Protein AF-A0A7C6P8S1-F1 (afdb_monomer)

Sequence (94 aa):
MEDLPAKLVADHVLSARNLPEAEQTGKLNYLLERFEKDILLSALKIHPSIRKAASALGINPSTLSRKLKKYGIDQQGKSLTIGGSVGKNKLQIT

Secondary structure (DSSP, 8-state):
--PPPHHHHHHHHHS-SSS-GGGGGGHHHHHHHHHHHHHHHHHHHHSSSHHHHHHHTTS-HHHHHHHHHHHTB-TTS-B---------------

Structure (mmCIF, N/CA/C/O backbone):
data_AF-A0A7C6P8S1-F1
#
_entry.id   AF-A0A7C6P8S1-F1
#
loop_
_atom_site.group_PDB
_atom_site.id
_atom_site.type_symbol
_atom_site.label_atom_id
_atom_site.label_alt_id
_atom_site.label_comp_id
_atom_site.label_asym_id
_atom_site.label_entity_id
_atom_site.label_seq_id
_atom_site.pdbx_PDB_ins_code
_atom_site.Cartn_x
_atom_site.Cartn_y
_atom_site.Cartn_z
_atom_site.occupancy
_atom_site.B_iso_or_equiv
_atom_site.auth_seq_id
_atom_site.auth_comp_id
_atom_site.auth_asym_id
_atom_site.auth_atom_id
_atom_site.pdbx_PDB_model_num
ATOM 1 N N . MET A 1 1 ? -29.550 -33.576 -10.797 1.00 49.56 1 MET A N 1
ATOM 2 C CA . MET A 1 1 ? -28.634 -32.711 -10.030 1.00 49.56 1 MET A CA 1
ATOM 3 C C . MET A 1 1 ? -28.938 -31.304 -10.476 1.00 49.56 1 MET A C 1
ATOM 5 O O . MET A 1 1 ? -28.684 -30.982 -11.624 1.00 49.56 1 MET A O 1
ATOM 9 N N . GLU A 1 2 ? -29.651 -30.556 -9.644 1.00 63.00 2 GLU A N 1
ATOM 10 C CA . GLU A 1 2 ? -29.981 -29.161 -9.920 1.00 63.00 2 GLU A CA 1
ATOM 11 C C . GLU A 1 2 ? -28.769 -28.349 -9.467 1.00 63.00 2 GLU A C 1
ATOM 13 O O . GLU A 1 2 ? -28.484 -28.269 -8.270 1.00 63.00 2 GLU A O 1
ATOM 18 N N . ASP A 1 3 ? -27.967 -27.892 -10.430 1.00 66.50 3 ASP A N 1
ATOM 19 C CA . ASP A 1 3 ? -26.783 -27.096 -10.136 1.00 66.50 3 ASP A CA 1
ATOM 20 C C . ASP A 1 3 ? -27.218 -25.825 -9.412 1.00 66.50 3 ASP A C 1
ATOM 22 O O . ASP A 1 3 ? -28.044 -25.047 -9.898 1.00 66.50 3 ASP A O 1
ATOM 26 N N . LEU A 1 4 ? -26.668 -25.637 -8.212 1.00 63.56 4 LEU A N 1
ATOM 27 C CA . LEU A 1 4 ? -26.903 -24.452 -7.401 1.00 63.56 4 LEU A CA 1
ATOM 28 C C . LEU A 1 4 ? -26.617 -23.203 -8.251 1.00 63.56 4 LEU A C 1
ATOM 30 O O . LEU A 1 4 ? -25.524 -23.082 -8.812 1.00 63.56 4 LEU A O 1
ATOM 34 N N . PRO A 1 5 ? -27.567 -22.259 -8.359 1.00 74.00 5 PRO A N 1
ATOM 35 C CA . PRO A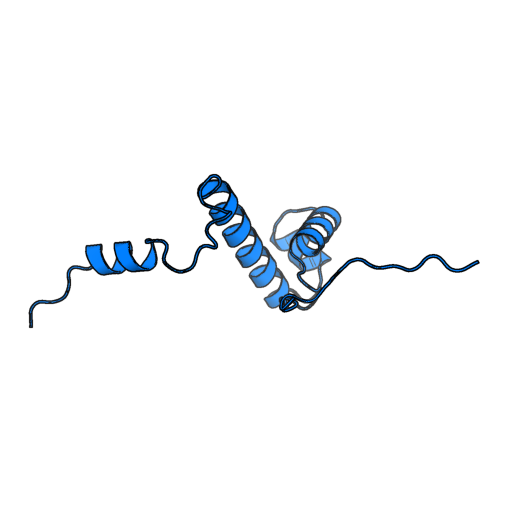 1 5 ? -27.422 -21.134 -9.265 1.00 74.00 5 PRO A CA 1
ATOM 36 C C . PRO A 1 5 ? -26.209 -20.293 -8.862 1.00 74.00 5 PRO A C 1
ATOM 38 O O . PRO A 1 5 ? -26.098 -19.851 -7.717 1.00 74.00 5 PRO A O 1
ATOM 41 N N . ALA A 1 6 ? -25.323 -20.019 -9.827 1.00 66.31 6 ALA A N 1
ATOM 42 C CA . ALA A 1 6 ? -24.072 -19.271 -9.635 1.00 66.31 6 ALA A CA 1
ATOM 43 C C . ALA A 1 6 ? -24.264 -17.924 -8.911 1.00 66.31 6 ALA A C 1
ATOM 45 O O . ALA A 1 6 ? -23.368 -17.434 -8.224 1.00 66.31 6 ALA A O 1
ATOM 46 N N . LYS A 1 7 ? -25.469 -17.354 -9.016 1.00 59.41 7 LYS A N 1
ATOM 47 C CA . LYS A 1 7 ? -25.871 -16.128 -8.332 1.00 59.41 7 LYS A CA 1
ATOM 48 C C . LYS A 1 7 ? -25.867 -16.262 -6.802 1.00 59.41 7 LYS A C 1
ATOM 50 O O . LYS A 1 7 ? -25.408 -15.347 -6.133 1.00 59.41 7 LYS A O 1
ATOM 55 N N . LEU A 1 8 ? -26.287 -17.405 -6.249 1.00 59.44 8 LEU A N 1
ATOM 56 C CA . LEU A 1 8 ? -26.261 -17.644 -4.798 1.00 59.44 8 LEU A CA 1
ATOM 57 C C . LEU A 1 8 ? -24.841 -17.875 -4.270 1.00 59.44 8 LEU A C 1
ATOM 59 O O . LEU A 1 8 ? -24.534 -17.478 -3.149 1.00 59.44 8 LEU A O 1
ATOM 63 N N . VAL A 1 9 ? -23.960 -18.474 -5.076 1.00 63.41 9 VAL A N 1
ATOM 64 C CA . VAL A 1 9 ? -22.543 -18.652 -4.716 1.00 63.41 9 VAL A CA 1
ATOM 65 C C . VAL A 1 9 ? -21.841 -17.298 -4.654 1.00 63.41 9 VAL A C 1
ATOM 67 O O . VAL A 1 9 ? -21.163 -17.002 -3.671 1.00 63.41 9 VAL A O 1
ATOM 70 N N . ALA A 1 10 ? -22.056 -16.449 -5.661 1.00 60.91 10 ALA A N 1
ATOM 71 C CA . ALA A 1 10 ? -21.542 -15.085 -5.667 1.00 60.91 10 ALA A CA 1
ATOM 72 C C . ALA A 1 10 ? -22.084 -14.283 -4.473 1.00 60.91 10 ALA A C 1
ATOM 74 O O . ALA A 1 10 ? -21.304 -13.670 -3.747 1.00 60.91 10 ALA A O 1
ATOM 75 N N . ASP A 1 11 ? -23.389 -14.362 -4.203 1.00 58.47 11 ASP A N 1
ATOM 76 C CA . ASP A 1 11 ? -24.000 -13.677 -3.064 1.00 58.47 11 ASP A CA 1
ATOM 77 C C . ASP A 1 11 ? -23.478 -14.187 -1.719 1.00 58.47 11 ASP A C 1
ATOM 79 O O . ASP A 1 11 ? -23.336 -13.382 -0.808 1.00 58.47 11 ASP A O 1
ATOM 83 N N . HIS A 1 12 ? -23.133 -15.470 -1.567 1.00 60.44 12 HIS A N 1
ATOM 84 C CA . HIS A 1 12 ? -22.570 -16.000 -0.319 1.00 60.44 12 HIS A CA 1
ATOM 85 C C . HIS A 1 12 ? -21.103 -15.598 -0.110 1.00 60.44 12 HIS A C 1
ATOM 87 O O . HIS A 1 12 ? -20.707 -15.274 1.008 1.00 60.44 12 HIS A O 1
ATOM 93 N N . VAL A 1 13 ? -20.308 -15.549 -1.185 1.00 60.47 13 VAL A N 1
ATOM 94 C CA . VAL A 1 13 ? -18.925 -15.035 -1.153 1.00 60.47 13 VAL A CA 1
ATOM 95 C C . VAL A 1 13 ? -18.905 -13.529 -0.859 1.00 60.47 13 VAL A C 1
ATOM 97 O O . VAL A 1 13 ? -17.998 -13.040 -0.186 1.00 60.47 13 VAL A O 1
ATO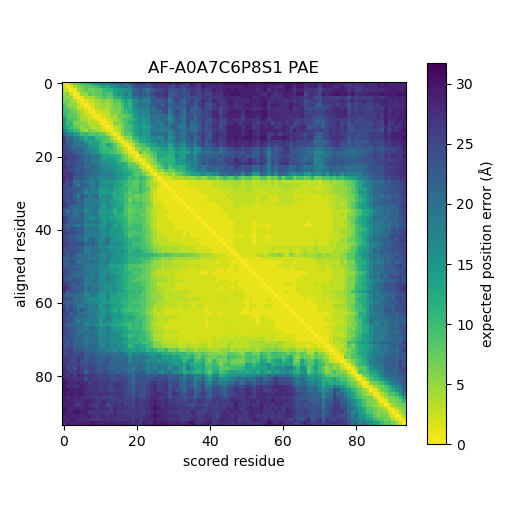M 100 N N . LEU A 1 14 ? -19.921 -12.791 -1.319 1.00 58.03 14 LEU A N 1
ATOM 101 C CA . LE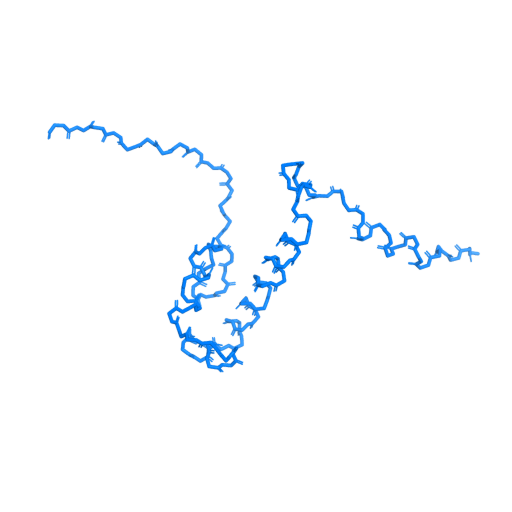U A 1 14 ? -20.055 -11.344 -1.116 1.00 58.03 14 LEU A CA 1
ATOM 102 C C . LEU A 1 14 ? -20.813 -10.970 0.179 1.00 58.03 14 LEU A C 1
ATOM 104 O O . LEU A 1 14 ? -20.609 -9.875 0.717 1.00 58.03 14 LEU A O 1
ATOM 108 N N . SER A 1 15 ? -21.659 -11.859 0.712 1.00 53.19 15 SER A N 1
ATOM 109 C CA . SER A 1 15 ? -22.425 -11.676 1.955 1.00 53.19 15 SER A CA 1
ATOM 110 C C . SER A 1 15 ? -21.601 -12.036 3.191 1.00 53.19 15 SER A C 1
ATOM 112 O O . SER A 1 15 ? -21.777 -13.072 3.822 1.00 53.19 15 SER A O 1
ATOM 114 N N . ALA A 1 16 ? -20.734 -11.109 3.585 1.00 52.78 16 ALA A N 1
ATOM 115 C CA . ALA A 1 16 ? -20.782 -10.523 4.927 1.00 52.78 16 ALA A CA 1
ATOM 116 C C . ALA A 1 16 ? -20.771 -11.431 6.189 1.00 52.78 16 ALA A C 1
ATOM 118 O O . ALA A 1 16 ? -21.201 -10.964 7.237 1.00 52.78 16 ALA A O 1
ATOM 119 N N . ARG A 1 17 ? -20.264 -12.674 6.178 1.00 49.59 17 ARG A N 1
ATOM 120 C CA . ARG A 1 17 ? -20.206 -13.509 7.409 1.00 49.59 17 ARG A CA 1
ATOM 121 C C . ARG A 1 17 ? -18.881 -13.509 8.184 1.00 49.59 17 ARG A C 1
ATOM 123 O O . ARG A 1 17 ? -18.763 -14.254 9.145 1.00 49.59 17 ARG A O 1
ATOM 130 N N . ASN A 1 18 ? -17.911 -12.663 7.834 1.00 54.91 18 ASN A N 1
ATOM 131 C CA . ASN A 1 18 ? -16.676 -12.479 8.622 1.00 54.91 18 ASN A CA 1
ATOM 132 C C . ASN A 1 18 ? -16.191 -11.017 8.655 1.00 54.91 18 ASN A C 1
ATOM 134 O O . ASN A 1 18 ? -14.991 -10.758 8.733 1.00 54.91 18 ASN A O 1
ATOM 138 N N . LEU A 1 19 ? -17.101 -10.046 8.546 1.00 55.59 19 LEU A N 1
ATOM 139 C CA . LEU A 1 19 ? -16.747 -8.648 8.790 1.00 55.59 19 LEU A CA 1
ATOM 140 C C . LEU A 1 19 ? -16.991 -8.362 10.275 1.00 55.59 19 LEU A C 1
ATOM 142 O O . LEU A 1 19 ? -18.111 -8.593 10.733 1.00 55.59 19 LEU A O 1
ATOM 146 N N . PRO A 1 20 ? -15.985 -7.909 11.044 1.00 56.25 20 PRO A N 1
ATOM 147 C CA . PRO A 1 20 ? -16.219 -7.497 12.421 1.00 56.25 20 PRO A CA 1
ATOM 148 C C . PRO A 1 20 ? -17.291 -6.399 12.433 1.00 56.25 20 PRO A C 1
ATOM 150 O O . PRO A 1 20 ? -17.217 -5.440 11.662 1.00 56.25 20 PRO A O 1
ATOM 153 N N . GLU A 1 21 ? -18.306 -6.550 13.290 1.00 53.00 21 GLU A N 1
ATOM 154 C CA . GLU A 1 21 ? -19.525 -5.722 13.299 1.00 53.00 21 GLU A CA 1
ATOM 155 C C . GLU A 1 21 ? -19.258 -4.206 13.350 1.00 53.00 21 GLU A C 1
ATOM 157 O O . GLU A 1 21 ? -20.076 -3.429 12.856 1.00 53.00 21 GLU A O 1
ATOM 162 N N . ALA A 1 22 ? -18.091 -3.794 13.859 1.00 53.75 22 ALA A N 1
ATOM 163 C CA . ALA A 1 22 ? -17.628 -2.409 13.934 1.00 53.75 22 ALA A CA 1
ATOM 164 C C . ALA A 1 22 ? -17.407 -1.705 12.572 1.00 53.75 22 ALA A C 1
ATOM 166 O O . ALA A 1 22 ? -17.245 -0.488 12.552 1.00 53.75 22 ALA A O 1
ATOM 167 N N . GLU A 1 23 ? -17.402 -2.418 11.437 1.00 53.53 23 GLU A N 1
ATOM 168 C CA . GLU A 1 23 ? -17.012 -1.865 10.122 1.00 53.53 23 GLU A CA 1
ATOM 169 C C . GLU A 1 23 ? -18.170 -1.687 9.112 1.00 53.53 23 GLU A C 1
ATOM 171 O O . GLU A 1 23 ? -17.950 -1.372 7.938 1.00 53.53 23 GLU A O 1
ATOM 176 N N . GLN A 1 24 ? -19.428 -1.843 9.536 1.00 55.66 24 GLN A N 1
ATOM 177 C CA . GLN A 1 24 ? -20.588 -1.785 8.628 1.00 55.66 24 GLN A CA 1
ATOM 178 C C . GLN A 1 24 ? -20.903 -0.378 8.074 1.00 55.66 24 GLN A C 1
ATOM 180 O O . GLN A 1 24 ? -21.420 -0.268 6.963 1.00 55.66 24 GLN A O 1
ATOM 185 N N . THR A 1 25 ? -20.501 0.706 8.745 1.00 54.34 25 THR A N 1
ATOM 186 C CA . THR A 1 25 ? -20.590 2.098 8.242 1.00 54.34 25 THR A CA 1
ATOM 187 C C . THR A 1 25 ? -19.516 2.459 7.203 1.00 54.34 25 THR A C 1
ATOM 189 O O . THR A 1 25 ? -19.479 3.586 6.716 1.00 54.34 25 THR A O 1
ATOM 192 N N . GLY A 1 26 ? -18.653 1.512 6.816 1.00 61.22 26 GLY A N 1
ATOM 193 C CA . GLY A 1 26 ? -17.473 1.768 5.992 1.00 61.22 26 GLY A CA 1
ATOM 194 C C . GLY A 1 26 ? -17.216 0.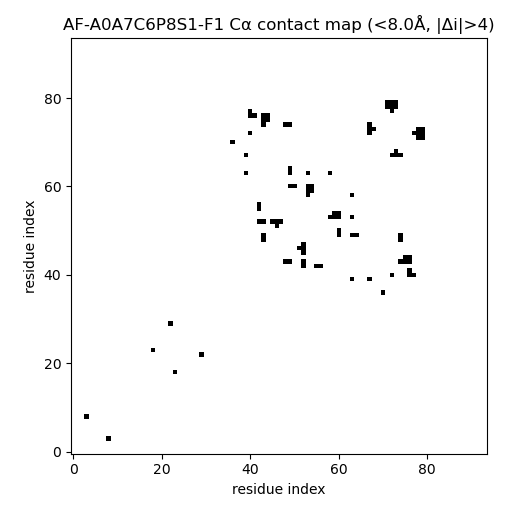748 4.888 1.00 61.22 26 GLY A C 1
ATOM 195 O O . GLY A 1 26 ? -16.077 0.660 4.449 1.00 61.22 26 GLY A O 1
ATOM 196 N N . LYS A 1 27 ? -18.218 -0.009 4.409 1.00 77.50 27 LYS A N 1
ATOM 197 C CA . LYS A 1 27 ? -18.016 -1.124 3.453 1.00 77.50 27 LYS A CA 1
ATOM 198 C C . LYS A 1 27 ? -17.141 -0.754 2.244 1.00 77.50 27 LYS A C 1
ATOM 200 O O . LYS A 1 27 ? -16.241 -1.514 1.905 1.00 77.50 27 LYS A O 1
ATOM 205 N N . LEU A 1 28 ? -17.352 0.411 1.620 1.00 81.56 28 LEU A N 1
ATOM 206 C CA . LEU A 1 28 ? -16.498 0.874 0.515 1.00 81.56 28 LEU A CA 1
ATOM 207 C C . LEU A 1 28 ? -15.063 1.154 0.978 1.00 81.56 28 LEU A C 1
ATOM 209 O O . LEU A 1 28 ? -14.119 0.669 0.362 1.00 81.56 28 LEU A O 1
ATOM 213 N N . ASN A 1 29 ? -14.900 1.903 2.071 1.00 84.00 29 ASN A N 1
ATOM 214 C CA . ASN A 1 29 ? -13.585 2.232 2.624 1.00 84.00 29 ASN A CA 1
ATOM 215 C C . ASN A 1 29 ? -12.817 0.964 3.010 1.00 84.00 29 ASN A C 1
ATOM 217 O O . ASN A 1 29 ? -11.651 0.827 2.660 1.00 84.00 29 ASN A O 1
ATOM 221 N N . TYR A 1 30 ? -13.487 0.006 3.647 1.00 83.19 30 TYR A N 1
ATOM 222 C CA . TYR A 1 30 ? -12.932 -1.299 3.979 1.00 83.19 30 TYR A CA 1
ATOM 223 C C . TYR A 1 30 ? -12.466 -2.056 2.732 1.00 83.19 30 TYR A C 1
ATOM 225 O O . TYR A 1 30 ? -11.336 -2.540 2.688 1.00 83.19 30 TYR A O 1
ATOM 233 N N . LEU A 1 31 ? -13.316 -2.142 1.702 1.00 86.94 31 LEU A N 1
ATOM 234 C CA . LEU A 1 31 ? -12.977 -2.836 0.460 1.00 86.94 31 LEU A CA 1
ATOM 235 C C . LEU A 1 31 ? -11.786 -2.176 -0.240 1.00 86.94 31 LEU A C 1
ATOM 237 O O . LEU A 1 31 ? -10.891 -2.882 -0.698 1.00 86.94 31 LEU A O 1
ATOM 241 N N . LEU A 1 32 ? -11.734 -0.842 -0.265 1.00 91.12 32 LEU A N 1
ATOM 242 C CA . LEU A 1 32 ? -10.596 -0.100 -0.805 1.00 91.12 32 LEU A CA 1
ATOM 243 C C . LEU A 1 32 ? -9.319 -0.355 -0.004 1.00 91.12 32 LEU A C 1
ATOM 245 O O . LEU A 1 32 ? -8.273 -0.597 -0.599 1.00 91.12 32 LEU A O 1
ATOM 249 N N . GLU A 1 33 ? -9.384 -0.349 1.328 1.00 89.31 33 GLU A N 1
ATOM 250 C CA . GLU A 1 33 ? -8.223 -0.649 2.167 1.00 89.31 33 GLU A CA 1
ATOM 251 C C . GLU A 1 33 ? -7.743 -2.087 1.992 1.00 89.31 33 GLU A C 1
ATOM 253 O O . GLU A 1 33 ? -6.538 -2.337 1.951 1.00 89.31 33 GLU A O 1
ATOM 258 N N . ARG A 1 34 ? -8.668 -3.042 1.874 1.00 88.25 34 ARG A N 1
ATOM 259 C CA . ARG A 1 34 ? -8.324 -4.440 1.629 1.00 88.25 34 ARG A CA 1
ATOM 260 C C . ARG A 1 34 ? -7.664 -4.612 0.267 1.00 88.25 34 ARG A C 1
ATOM 262 O O . ARG A 1 34 ? -6.593 -5.206 0.186 1.00 88.25 34 ARG A O 1
ATOM 269 N N . PHE A 1 35 ? -8.263 -4.037 -0.769 1.00 92.50 35 PHE A N 1
ATOM 270 C CA . PHE A 1 35 ? -7.728 -4.077 -2.122 1.00 92.50 35 PHE A CA 1
ATOM 271 C C . PHE A 1 35 ? -6.350 -3.409 -2.203 1.00 92.50 35 PHE A C 1
ATOM 273 O O . PHE A 1 35 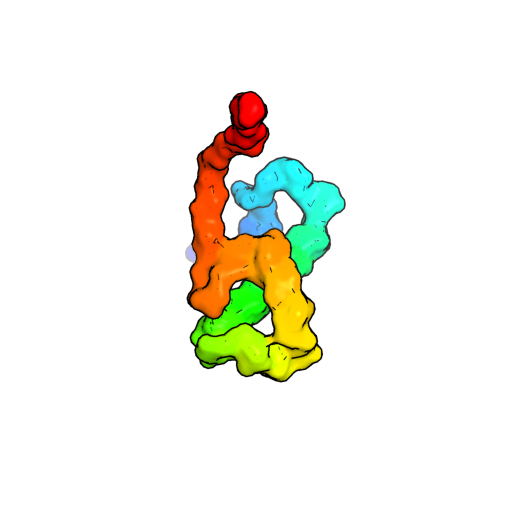? -5.418 -3.959 -2.787 1.00 92.50 35 PHE A O 1
ATOM 280 N N . GLU A 1 36 ? -6.182 -2.265 -1.537 1.00 93.88 36 GLU A N 1
ATOM 281 C CA . GLU A 1 36 ? -4.889 -1.600 -1.431 1.00 93.88 36 GLU A CA 1
ATOM 282 C C . GLU A 1 36 ? -3.849 -2.498 -0.745 1.00 93.88 36 GLU A C 1
ATOM 284 O O . GLU A 1 36 ? -2.750 -2.660 -1.274 1.00 93.88 36 GLU A O 1
ATOM 289 N N . LYS A 1 37 ? -4.180 -3.133 0.389 1.00 92.69 37 LYS A N 1
ATOM 290 C CA . LYS A 1 37 ? -3.278 -4.084 1.068 1.00 92.69 37 LYS A CA 1
ATOM 291 C C . LYS A 1 37 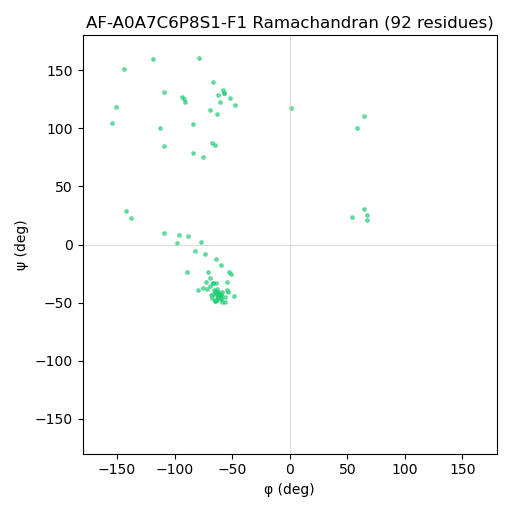? -2.839 -5.215 0.137 1.00 92.69 37 LYS A C 1
ATOM 293 O O . LYS A 1 37 ? -1.648 -5.523 0.086 1.00 92.69 37 LYS A O 1
ATOM 298 N N . ASP A 1 38 ? -3.770 -5.801 -0.607 1.00 91.44 38 ASP A N 1
ATOM 299 C CA . ASP A 1 38 ? -3.494 -6.932 -1.496 1.00 91.44 38 ASP A CA 1
ATOM 300 C C . ASP A 1 38 ? -2.555 -6.532 -2.654 1.00 91.44 38 ASP A C 1
ATOM 302 O O . ASP A 1 38 ? -1.615 -7.270 -2.977 1.00 91.44 38 ASP A O 1
ATOM 306 N N . ILE A 1 39 ? -2.721 -5.327 -3.214 1.00 95.00 39 ILE A N 1
ATOM 307 C CA . ILE A 1 39 ? -1.802 -4.764 -4.220 1.00 95.00 39 ILE A CA 1
ATOM 308 C C . ILE A 1 39 ? -0.400 -4.567 -3.634 1.00 95.00 39 ILE A C 1
ATOM 310 O O . ILE A 1 39 ? 0.593 -4.981 -4.239 1.00 95.00 39 ILE A O 1
ATOM 314 N N . LEU A 1 40 ? -0.303 -3.957 -2.448 1.00 93.50 40 LEU A N 1
ATOM 315 C CA . LEU A 1 40 ? 0.983 -3.690 -1.799 1.00 93.50 40 LEU A CA 1
ATOM 316 C C . LEU A 1 40 ? 1.748 -4.983 -1.498 1.00 93.50 40 LEU A C 1
ATOM 318 O O . LEU A 1 40 ? 2.949 -5.066 -1.761 1.00 93.50 40 LEU A O 1
ATOM 322 N N . LEU A 1 41 ? 1.056 -6.006 -0.989 1.00 92.56 41 LEU A N 1
ATOM 323 C CA . LEU A 1 41 ? 1.641 -7.321 -0.726 1.00 92.56 41 LEU A CA 1
ATOM 324 C C . LEU A 1 41 ? 2.126 -7.992 -2.011 1.00 92.56 41 LEU A C 1
ATOM 326 O O . LEU A 1 41 ? 3.219 -8.557 -2.034 1.00 92.56 41 LEU A O 1
ATOM 330 N N . SER A 1 42 ? 1.340 -7.913 -3.084 1.00 91.75 42 SER A N 1
ATOM 331 C CA . SER A 1 42 ? 1.706 -8.493 -4.379 1.00 91.75 42 SER A CA 1
ATOM 332 C C . SER A 1 42 ? 2.970 -7.843 -4.943 1.00 91.75 42 SER A C 1
ATOM 334 O O . SER A 1 42 ? 3.898 -8.544 -5.345 1.00 91.75 42 SER A O 1
ATOM 336 N N . ALA A 1 43 ? 3.071 -6.513 -4.874 1.00 93.88 43 ALA A N 1
ATOM 337 C CA . ALA A 1 43 ? 4.259 -5.787 -5.318 1.00 93.88 43 ALA A CA 1
ATOM 338 C C . ALA A 1 43 ? 5.516 -6.148 -4.504 1.00 93.88 43 ALA A C 1
ATOM 340 O O . ALA A 1 43 ? 6.590 -6.319 -5.081 1.00 93.88 43 ALA A O 1
ATOM 341 N N . LEU A 1 44 ? 5.394 -6.306 -3.180 1.00 92.12 44 LEU A N 1
ATOM 342 C CA . LEU A 1 44 ? 6.513 -6.707 -2.315 1.00 92.12 44 LEU A CA 1
ATOM 343 C C . LEU A 1 44 ? 6.964 -8.157 -2.533 1.00 92.12 44 LEU A C 1
ATOM 345 O O . LEU A 1 44 ? 8.132 -8.463 -2.325 1.00 92.12 44 LEU A O 1
ATOM 349 N N . LYS A 1 45 ? 6.063 -9.051 -2.957 1.00 91.06 45 LYS A N 1
ATOM 350 C CA . LYS A 1 45 ? 6.425 -10.434 -3.307 1.00 91.06 45 LYS A CA 1
ATOM 351 C C . LYS A 1 45 ? 7.216 -10.511 -4.611 1.00 91.06 45 LYS A C 1
ATOM 353 O O . LYS A 1 45 ? 8.124 -11.326 -4.725 1.00 91.06 45 LYS A O 1
ATOM 358 N N . ILE A 1 46 ? 6.859 -9.681 -5.590 1.00 93.25 46 ILE A N 1
ATOM 359 C CA . ILE A 1 46 ? 7.487 -9.677 -6.919 1.00 93.25 46 ILE A CA 1
ATOM 360 C C . ILE A 1 46 ? 8.828 -8.935 -6.890 1.00 93.25 46 ILE A C 1
ATOM 362 O O . ILE A 1 46 ? 9.786 -9.340 -7.550 1.00 93.25 46 ILE A O 1
ATOM 366 N N . HIS A 1 47 ? 8.912 -7.833 -6.140 1.00 93.75 47 HIS A N 1
ATOM 367 C CA . HIS A 1 47 ? 10.076 -6.956 -6.154 1.00 93.75 47 HIS A CA 1
ATOM 368 C C . HIS A 1 47 ? 10.881 -7.038 -4.851 1.00 93.75 47 HIS A C 1
ATOM 370 O O . HIS A 1 47 ? 10.332 -6.828 -3.775 1.00 93.75 47 HIS A O 1
ATOM 376 N N . PRO A 1 48 ? 12.215 -7.203 -4.923 1.00 85.75 48 PRO A N 1
ATOM 377 C CA . PRO A 1 48 ? 13.050 -7.463 -3.747 1.00 85.75 48 PRO A CA 1
ATOM 378 C C . PRO A 1 48 ? 13.265 -6.243 -2.839 1.00 85.75 48 PRO A C 1
ATOM 380 O O . PRO A 1 48 ? 13.888 -6.361 -1.789 1.00 85.75 48 PRO A O 1
ATOM 383 N N . SER A 1 49 ? 12.835 -5.044 -3.246 1.00 92.50 49 SER A N 1
ATOM 384 C CA . SER A 1 49 ? 13.029 -3.831 -2.450 1.00 92.50 49 SER A CA 1
ATOM 385 C C . SER A 1 49 ? 11.856 -2.869 -2.561 1.00 92.50 49 SER A C 1
ATOM 387 O O . SER A 1 49 ? 11.224 -2.751 -3.612 1.00 92.50 49 SER A O 1
ATOM 389 N N . ILE A 1 50 ? 11.635 -2.096 -1.493 1.00 92.38 50 ILE A N 1
ATOM 390 C CA . ILE A 1 50 ? 10.602 -1.050 -1.421 1.00 92.38 50 ILE A CA 1
ATOM 391 C C . ILE A 1 50 ? 10.730 -0.064 -2.584 1.00 92.38 50 ILE A C 1
ATOM 393 O O . ILE A 1 50 ? 9.728 0.326 -3.168 1.00 92.38 50 ILE A O 1
ATOM 397 N N . ARG A 1 51 ? 11.953 0.333 -2.957 1.00 94.69 51 ARG A N 1
ATOM 398 C CA . ARG A 1 51 ? 12.165 1.260 -4.080 1.00 94.69 51 ARG A CA 1
ATOM 399 C C . ARG A 1 51 ? 11.694 0.670 -5.410 1.00 94.69 51 ARG A C 1
ATOM 401 O O . ARG A 1 51 ? 11.035 1.373 -6.168 1.00 94.69 51 ARG A O 1
ATOM 408 N N . LYS A 1 52 ? 11.984 -0.610 -5.672 1.00 95.31 52 LYS A N 1
ATOM 409 C CA . LYS A 1 52 ? 11.529 -1.298 -6.891 1.00 95.31 52 LYS A CA 1
ATOM 410 C C . LYS A 1 52 ? 10.012 -1.504 -6.885 1.00 95.31 52 LYS A C 1
ATOM 412 O O . LYS A 1 52 ? 9.370 -1.198 -7.881 1.00 95.31 52 LYS A O 1
ATOM 417 N N . ALA A 1 53 ? 9.443 -1.925 -5.756 1.00 95.81 53 ALA A N 1
ATOM 418 C CA . ALA A 1 53 ? 7.996 -2.069 -5.598 1.00 95.81 53 ALA A CA 1
ATOM 419 C C . ALA A 1 53 ? 7.256 -0.732 -5.783 1.00 95.81 53 ALA A C 1
ATOM 421 O O . ALA A 1 53 ? 6.263 -0.668 -6.497 1.00 95.81 53 ALA A O 1
ATOM 422 N N . ALA A 1 54 ? 7.765 0.357 -5.202 1.00 96.38 54 ALA A N 1
ATOM 423 C CA . ALA A 1 54 ? 7.188 1.692 -5.351 1.00 96.38 54 ALA A CA 1
ATOM 424 C C . ALA A 1 54 ? 7.247 2.181 -6.805 1.00 96.38 54 ALA A C 1
ATOM 426 O O . ALA A 1 54 ? 6.258 2.706 -7.309 1.00 96.38 54 ALA A O 1
ATOM 427 N N . SER A 1 55 ? 8.374 1.945 -7.487 1.00 97.19 55 SER A N 1
ATOM 428 C CA . SER A 1 55 ? 8.525 2.258 -8.910 1.00 97.19 55 SER A CA 1
ATOM 429 C C . SER A 1 55 ? 7.526 1.488 -9.773 1.00 97.19 55 SER A C 1
ATOM 431 O O . SER A 1 55 ? 6.939 2.080 -10.671 1.00 97.19 55 SER A O 1
ATOM 433 N N . ALA A 1 56 ? 7.308 0.198 -9.498 1.00 96.38 56 ALA A N 1
ATOM 434 C CA . ALA A 1 56 ? 6.346 -0.626 -10.230 1.00 96.38 56 ALA A CA 1
ATOM 435 C C . ALA A 1 56 ? 4.892 -0.185 -9.997 1.00 96.38 56 ALA A C 1
ATOM 437 O O . ALA A 1 56 ? 4.071 -0.251 -10.904 1.00 96.38 56 ALA A O 1
ATOM 438 N N . LEU A 1 57 ? 4.589 0.306 -8.793 1.00 95.12 57 LEU A N 1
ATOM 439 C CA . LEU A 1 57 ? 3.282 0.860 -8.435 1.00 95.12 57 LEU A CA 1
ATOM 440 C C . LEU A 1 57 ? 3.093 2.326 -8.867 1.00 95.12 57 LEU A C 1
ATOM 442 O O . LEU A 1 57 ? 2.014 2.876 -8.666 1.00 95.12 57 LEU A O 1
ATOM 446 N N . GLY A 1 58 ? 4.125 2.982 -9.407 1.00 96.81 58 GLY A N 1
ATOM 447 C CA . GLY A 1 58 ? 4.064 4.392 -9.803 1.00 96.81 58 GLY A CA 1
ATOM 448 C C . GLY A 1 58 ? 3.914 5.373 -8.633 1.00 96.81 58 GLY A C 1
ATOM 449 O O . GLY A 1 58 ? 3.388 6.469 -8.812 1.00 96.81 58 GLY A O 1
ATOM 450 N N . ILE A 1 59 ? 4.360 5.005 -7.427 1.00 97.12 59 ILE A N 1
ATOM 451 C CA . ILE A 1 59 ? 4.267 5.847 -6.222 1.00 97.12 59 ILE A CA 1
ATOM 452 C C . ILE A 1 59 ? 5.647 6.176 -5.648 1.00 97.12 59 ILE A C 1
ATOM 454 O O . ILE A 1 59 ? 6.633 5.478 -5.872 1.00 97.12 59 ILE A O 1
ATOM 458 N N . ASN A 1 60 ? 5.728 7.232 -4.835 1.00 97.88 60 ASN A N 1
ATOM 459 C CA . ASN A 1 60 ? 6.962 7.554 -4.124 1.00 97.88 60 ASN A CA 1
ATOM 460 C C . ASN A 1 60 ? 7.297 6.460 -3.076 1.00 97.88 60 ASN A C 1
ATOM 462 O O . ASN A 1 60 ? 6.399 6.016 -2.350 1.00 97.88 60 ASN A O 1
ATOM 466 N N . PRO A 1 61 ? 8.574 6.063 -2.905 1.00 96.19 61 PRO A N 1
ATOM 467 C CA . PRO A 1 61 ? 8.982 5.105 -1.871 1.00 96.19 61 PRO A CA 1
ATOM 468 C C . PRO A 1 61 ? 8.551 5.485 -0.444 1.00 96.19 61 PRO A C 1
ATOM 470 O O . PRO A 1 61 ? 8.251 4.611 0.374 1.00 96.19 61 PRO A O 1
ATOM 473 N N . SER A 1 62 ? 8.484 6.784 -0.134 1.00 96.44 62 SER A N 1
ATOM 474 C CA . SER A 1 62 ? 7.995 7.282 1.158 1.00 96.44 62 SER A CA 1
ATOM 475 C C . SER A 1 62 ? 6.487 7.066 1.334 1.00 96.44 62 SER A C 1
ATOM 477 O O . SER A 1 62 ? 6.051 6.706 2.430 1.00 96.44 62 SER A O 1
ATOM 479 N N . THR A 1 63 ? 5.700 7.189 0.260 1.00 96.50 63 THR A N 1
ATOM 480 C CA . THR A 1 63 ? 4.262 6.877 0.241 1.00 96.50 63 THR A CA 1
ATOM 481 C C . THR A 1 63 ? 4.034 5.397 0.499 1.00 96.50 63 THR A C 1
ATOM 483 O O . THR A 1 63 ? 3.248 5.048 1.381 1.00 96.50 63 THR A O 1
ATOM 486 N N . LEU A 1 64 ? 4.775 4.531 -0.202 1.00 95.06 64 LEU A N 1
ATOM 487 C CA . LEU A 1 64 ? 4.728 3.089 0.031 1.00 95.06 64 LEU A CA 1
ATOM 488 C C . LEU A 1 64 ? 5.052 2.770 1.496 1.00 95.06 64 LEU A C 1
ATOM 490 O O . LEU A 1 64 ? 4.272 2.111 2.174 1.00 95.06 64 LEU A O 1
ATOM 494 N N . SER A 1 65 ? 6.142 3.328 2.024 1.00 93.69 65 SER A N 1
ATOM 495 C CA . SER A 1 65 ? 6.557 3.106 3.416 1.00 93.69 65 SER A CA 1
ATOM 496 C C . SER A 1 65 ? 5.494 3.542 4.434 1.00 93.69 65 SER A C 1
ATOM 498 O O . SER A 1 65 ? 5.261 2.840 5.417 1.00 93.69 65 SER A O 1
ATOM 500 N N . ARG A 1 66 ? 4.818 4.681 4.214 1.00 94.94 66 ARG A N 1
ATOM 501 C CA . ARG A 1 66 ? 3.710 5.134 5.076 1.00 94.94 66 ARG A CA 1
ATOM 502 C C . ARG A 1 66 ? 2.526 4.168 5.028 1.00 94.94 66 ARG A C 1
ATOM 504 O O . ARG A 1 66 ? 1.968 3.864 6.079 1.00 94.94 66 ARG A O 1
ATOM 511 N N . LYS A 1 67 ? 2.170 3.660 3.844 1.00 94.19 67 LYS A N 1
ATOM 512 C CA . LYS A 1 67 ? 1.077 2.689 3.678 1.00 94.19 67 LYS A CA 1
ATOM 513 C C . LYS A 1 67 ? 1.398 1.340 4.325 1.00 94.19 67 LYS A C 1
ATOM 515 O O . LYS A 1 67 ? 0.563 0.810 5.047 1.00 94.19 67 LYS A O 1
ATOM 520 N N . LEU A 1 68 ? 2.623 0.834 4.171 1.00 93.00 68 LEU A N 1
ATOM 521 C CA . LEU A 1 68 ? 3.062 -0.396 4.842 1.00 93.00 68 LEU A CA 1
ATOM 522 C C . LEU A 1 68 ? 2.97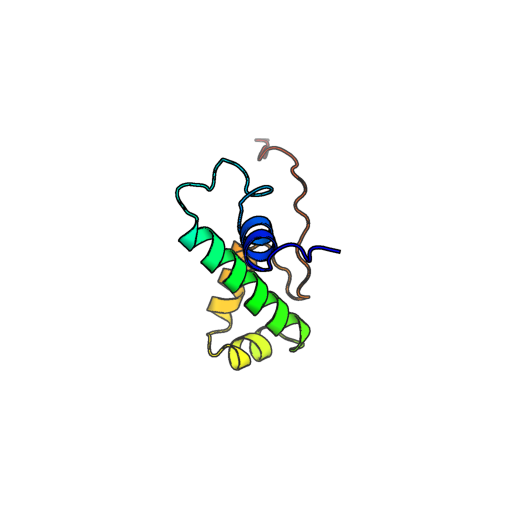8 -0.270 6.368 1.00 93.00 68 LEU A C 1
ATOM 524 O O . LEU A 1 68 ? 2.439 -1.155 7.026 1.00 93.00 68 LEU A O 1
ATOM 528 N N . LYS A 1 69 ? 3.405 0.874 6.925 1.00 91.44 69 LYS A N 1
ATOM 529 C CA . LYS A 1 69 ? 3.251 1.169 8.359 1.00 91.44 69 LYS A CA 1
ATOM 530 C C . LYS A 1 69 ? 1.787 1.239 8.792 1.00 91.44 69 LYS A C 1
ATOM 532 O O . LYS A 1 69 ? 1.452 0.654 9.815 1.00 91.44 69 LYS A O 1
ATOM 537 N N . LYS A 1 70 ? 0.921 1.918 8.024 1.00 91.12 70 LYS A N 1
ATOM 538 C CA . LYS A 1 70 ? -0.529 1.999 8.299 1.00 91.12 70 LYS A CA 1
ATOM 539 C C . LYS A 1 70 ? -1.147 0.604 8.424 1.00 91.12 70 LYS A C 1
ATOM 541 O O . LYS A 1 70 ? -1.996 0.388 9.279 1.00 91.12 70 LYS A O 1
ATOM 546 N N . TYR A 1 71 ? -0.713 -0.329 7.581 1.00 90.38 71 TYR A N 1
ATOM 547 C CA . TYR A 1 71 ? -1.283 -1.671 7.501 1.00 90.38 71 TYR A CA 1
ATOM 548 C C . TYR A 1 71 ? -0.512 -2.749 8.272 1.00 90.38 71 TYR A C 1
ATOM 550 O O . TYR A 1 71 ? -0.923 -3.904 8.233 1.00 90.38 71 TYR A O 1
ATOM 558 N N . GLY A 1 72 ? 0.575 -2.402 8.970 1.00 87.50 72 GLY A N 1
ATOM 559 C CA . GLY A 1 72 ? 1.385 -3.374 9.714 1.00 87.50 72 GLY A CA 1
ATOM 560 C C . GLY A 1 72 ? 2.069 -4.422 8.825 1.00 87.50 72 GLY A C 1
ATOM 561 O O . GLY A 1 72 ? 2.261 -5.560 9.248 1.00 87.50 72 GLY A O 1
ATOM 562 N N . ILE A 1 73 ? 2.404 -4.058 7.584 1.00 87.44 73 ILE A N 1
ATOM 563 C CA . ILE A 1 73 ? 3.065 -4.943 6.618 1.00 87.44 73 ILE A CA 1
ATOM 564 C C . ILE A 1 73 ? 4.578 -4.735 6.720 1.00 87.44 73 ILE A C 1
ATOM 566 O O . ILE A 1 73 ? 5.061 -3.606 6.604 1.00 87.44 73 ILE A O 1
ATOM 570 N N . ASP A 1 74 ? 5.329 -5.820 6.909 1.00 81.50 74 ASP A N 1
ATOM 571 C CA . ASP A 1 74 ? 6.792 -5.768 6.899 1.00 81.50 74 ASP A CA 1
ATOM 572 C C . ASP A 1 74 ? 7.352 -5.726 5.463 1.00 81.50 74 ASP A C 1
ATOM 574 O O . ASP A 1 74 ? 6.695 -6.111 4.494 1.00 81.50 74 ASP A O 1
ATOM 578 N N . GLN A 1 75 ? 8.602 -5.291 5.313 1.00 72.56 75 GLN A N 1
ATOM 579 C CA . GLN A 1 75 ? 9.299 -5.143 4.032 1.00 72.56 75 GLN A CA 1
ATOM 580 C C . GLN A 1 75 ? 9.424 -6.459 3.249 1.00 72.56 75 GLN A C 1
ATOM 582 O O . GLN A 1 75 ? 9.659 -6.433 2.046 1.00 72.56 75 GLN A O 1
ATOM 587 N N . GLN A 1 76 ? 9.237 -7.599 3.920 1.00 70.25 76 GLN A N 1
ATOM 588 C CA . GLN A 1 76 ? 9.229 -8.939 3.328 1.00 70.25 76 GLN A CA 1
ATOM 589 C C . GLN A 1 76 ? 7.834 -9.382 2.841 1.00 70.25 76 GLN A C 1
ATOM 591 O O . GLN A 1 76 ? 7.646 -10.553 2.516 1.00 70.25 76 GLN A O 1
ATOM 596 N N . GLY A 1 77 ? 6.828 -8.497 2.852 1.00 63.00 77 GLY A N 1
ATOM 597 C CA . GLY A 1 77 ? 5.461 -8.835 2.442 1.00 63.00 77 GLY A CA 1
ATOM 598 C C . GLY A 1 77 ? 4.763 -9.823 3.385 1.00 63.00 77 GLY A C 1
ATOM 599 O O . GLY A 1 77 ? 3.818 -10.504 2.986 1.00 63.00 77 GLY A O 1
ATOM 600 N N . LYS A 1 78 ? 5.234 -9.925 4.633 1.00 64.06 78 LYS A N 1
ATOM 601 C CA . LYS A 1 78 ? 4.615 -10.739 5.683 1.00 64.06 78 LYS A CA 1
ATOM 602 C C . LYS A 1 78 ? 3.630 -9.864 6.456 1.00 64.06 78 LYS A C 1
ATOM 604 O O . LYS A 1 78 ? 4.001 -8.799 6.950 1.00 64.06 78 LYS A O 1
ATOM 609 N N . SER A 1 79 ? 2.377 -10.311 6.550 1.00 58.66 79 SER A N 1
ATOM 610 C CA . SER A 1 79 ? 1.411 -9.720 7.477 1.00 58.66 79 SER A CA 1
ATOM 611 C C . SER A 1 79 ? 1.860 -10.082 8.884 1.00 58.66 79 SER A C 1
ATOM 613 O O . SER A 1 79 ? 1.888 -11.264 9.228 1.00 58.66 79 SER A O 1
ATOM 615 N N . LEU A 1 80 ? 2.221 -9.090 9.695 1.00 57.50 80 LEU A N 1
ATOM 616 C CA . LEU A 1 80 ? 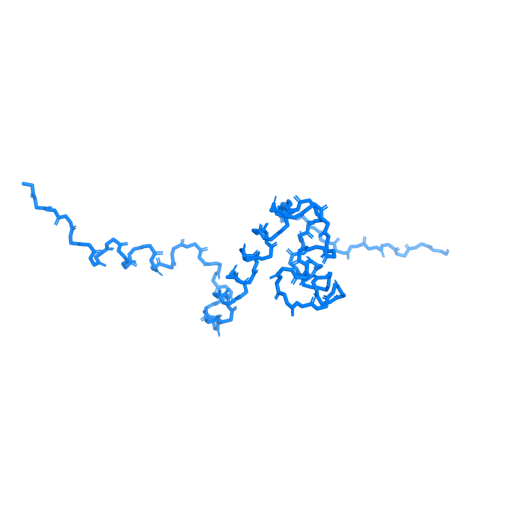2.405 -9.320 11.121 1.00 57.50 80 LEU A CA 1
ATOM 617 C C . LEU A 1 80 ? 1.037 -9.738 11.666 1.00 57.50 80 LEU A C 1
ATOM 619 O O . LEU A 1 80 ? 0.085 -8.958 11.633 1.00 57.50 80 LEU A O 1
ATOM 623 N N . THR A 1 81 ? 0.899 -10.989 12.104 1.00 44.22 81 THR A N 1
ATOM 624 C CA . THR A 1 81 ? -0.270 -11.420 12.869 1.00 44.22 81 THR A CA 1
ATOM 625 C C . THR A 1 81 ? -0.213 -10.698 14.207 1.00 44.22 81 THR A C 1
ATOM 627 O O . THR A 1 81 ? 0.345 -11.212 15.174 1.00 44.22 81 THR A O 1
ATOM 630 N N . ILE A 1 82 ? -0.766 -9.487 14.279 1.00 50.66 82 ILE A N 1
ATOM 631 C CA . ILE A 1 82 ? -1.133 -8.898 15.564 1.00 50.66 82 ILE A CA 1
ATOM 632 C C . ILE A 1 82 ? -2.412 -9.624 15.990 1.00 50.66 82 ILE A C 1
ATOM 634 O O . ILE A 1 82 ? -3.521 -9.118 15.841 1.00 50.66 82 ILE A O 1
ATOM 638 N N . GLY A 1 83 ? -2.253 -10.870 16.447 1.00 36.81 83 GLY A N 1
ATOM 639 C CA . GLY A 1 83 ? -3.243 -11.494 17.311 1.00 36.81 83 GLY A CA 1
ATOM 640 C C . GLY A 1 83 ? -3.404 -10.587 18.525 1.00 36.81 83 GLY A C 1
ATOM 641 O O . GLY A 1 83 ? -2.406 -10.119 19.076 1.00 36.81 83 GLY A O 1
ATOM 642 N N . GLY A 1 84 ? -4.649 -10.258 18.868 1.00 41.16 84 GLY A N 1
ATOM 643 C CA . GLY A 1 84 ? -4.964 -9.325 19.941 1.00 41.16 84 GLY A CA 1
ATOM 644 C C . GLY A 1 84 ? -4.173 -9.635 21.209 1.00 41.16 84 GLY A C 1
ATOM 645 O O . GLY A 1 84 ? -4.287 -10.718 21.772 1.00 41.16 84 GLY A O 1
ATOM 646 N N . SER A 1 85 ? -3.371 -8.674 21.657 1.00 37.72 85 SER A N 1
ATOM 647 C CA . SER A 1 85 ? -2.829 -8.666 23.006 1.00 37.72 85 SER A CA 1
ATOM 648 C C . SER A 1 85 ? -2.522 -7.232 23.427 1.00 37.72 85 SER A C 1
ATOM 650 O O . SER A 1 85 ? -1.581 -6.603 22.954 1.00 37.72 85 SER A O 1
ATOM 652 N N . VAL A 1 86 ? -3.410 -6.740 24.291 1.00 37.50 86 VAL A N 1
ATOM 653 C CA . VAL A 1 86 ? -3.087 -6.034 25.534 1.00 37.50 86 VAL A CA 1
ATOM 654 C C . VAL A 1 86 ? -2.357 -4.690 25.419 1.00 37.50 86 VAL A C 1
ATOM 656 O O . VAL A 1 86 ? -1.164 -4.595 25.168 1.00 37.50 86 VAL A O 1
ATOM 659 N N . GLY A 1 87 ? -3.117 -3.643 25.758 1.00 35.88 87 GLY A N 1
ATOM 660 C CA . GLY A 1 87 ? -2.710 -2.647 26.747 1.00 35.88 87 GLY A CA 1
ATOM 661 C C . GLY A 1 87 ? -1.416 -1.894 26.465 1.00 35.88 87 GLY A C 1
ATOM 662 O O . GLY A 1 87 ? -0.327 -2.322 26.836 1.00 35.88 87 GLY A O 1
ATOM 663 N N . LYS A 1 88 ? -1.550 -0.666 25.958 1.00 43.16 88 LYS A N 1
ATOM 664 C CA . LYS A 1 88 ? -0.524 0.358 26.165 1.00 43.16 88 LYS A CA 1
ATOM 665 C C . LYS A 1 88 ? -0.449 0.680 27.660 1.00 43.16 88 LYS A C 1
ATOM 667 O O . LYS A 1 88 ? -1.084 1.622 28.114 1.00 43.16 88 LYS A O 1
ATOM 672 N N . ASN A 1 89 ? 0.319 -0.095 28.416 1.00 37.88 89 ASN A N 1
ATOM 673 C CA . ASN A 1 89 ? 0.830 0.339 29.704 1.00 37.88 89 ASN A CA 1
ATOM 674 C C . ASN A 1 89 ? 2.345 0.489 29.576 1.00 37.88 89 ASN A C 1
ATOM 676 O O . ASN A 1 89 ? 3.088 -0.490 29.589 1.00 37.88 89 ASN A O 1
ATOM 680 N N . LYS A 1 90 ? 2.798 1.731 29.399 1.00 41.59 90 LYS A N 1
ATOM 681 C CA . LYS A 1 90 ? 4.189 2.097 29.649 1.00 41.59 90 LYS A CA 1
ATOM 682 C C . LYS A 1 90 ? 4.193 2.967 30.899 1.00 41.59 90 LYS A C 1
ATOM 684 O O . LYS A 1 90 ? 4.061 4.183 30.827 1.00 41.59 90 LYS A O 1
ATOM 689 N N . LEU A 1 91 ? 4.213 2.250 32.019 1.00 36.34 91 LEU A N 1
ATOM 690 C CA . LEU A 1 91 ? 4.860 2.557 33.292 1.00 36.34 91 LEU A CA 1
ATOM 691 C C . LEU A 1 91 ? 5.590 3.915 33.330 1.00 36.34 91 LEU A C 1
ATOM 693 O O . LEU A 1 91 ? 6.583 4.112 32.629 1.00 36.34 91 LEU A O 1
ATOM 697 N N . GLN A 1 92 ? 5.118 4.800 34.215 1.00 41.00 92 GLN A N 1
ATOM 698 C CA . GLN A 1 92 ? 5.969 5.738 34.955 1.00 41.00 92 GLN A CA 1
ATOM 699 C C . GLN A 1 92 ? 6.996 4.937 35.754 1.00 41.00 92 GLN A C 1
ATOM 701 O O . GLN A 1 92 ? 6.544 4.047 36.467 1.00 41.00 92 GLN A O 1
ATOM 706 N N . ILE A 1 93 ? 8.288 5.293 35.727 1.00 43.78 93 ILE A N 1
ATOM 707 C CA . ILE A 1 93 ? 9.188 5.189 36.893 1.00 43.78 93 ILE A CA 1
ATOM 708 C C . ILE A 1 93 ? 10.278 6.278 36.794 1.00 43.78 93 ILE A C 1
ATOM 710 O O . ILE A 1 93 ? 11.043 6.282 35.832 1.00 43.78 93 ILE A O 1
ATOM 714 N N . THR A 1 94 ? 10.247 7.145 37.814 1.00 52.44 94 THR A N 1
ATOM 715 C CA . THR A 1 94 ? 11.274 7.982 38.478 1.00 52.44 94 THR A CA 1
ATOM 716 C C . THR A 1 94 ? 12.199 8.874 37.659 1.00 52.44 94 THR A C 1
ATOM 718 O O . THR A 1 94 ? 13.146 8.361 37.027 1.00 52.44 94 THR A O 1
#

Nearest PDB structures (foldseek):
  2esn-assembly1_B  TM=7.680E-01  e=8.339E-01  Pseudom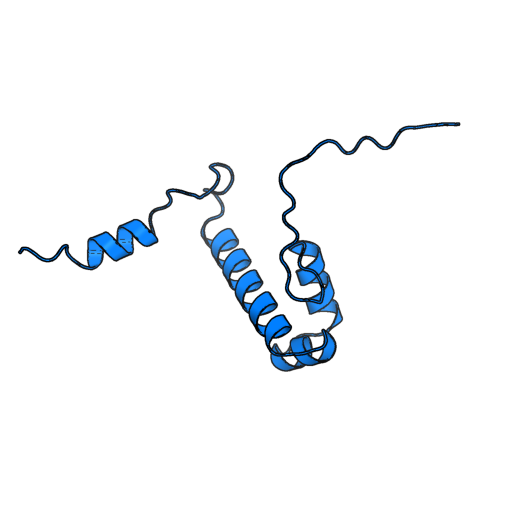onas aeruginosa
  7ve5-assembly1_B  TM=7.527E-01  e=8.339E-01  Staphylococcus aureus
  3qp5-assembly2_C  TM=7.815E-01  e=5.484E+00  Chromobacterium violaceum
  7r3e-assembly1_B  TM=5.069E-01  e=1.441E+00  Pseudomonas aeruginosa PAO1
  7vf9-assembly1_F  TM=3.167E-01  e=5.827E+00  Pseudomonas aeruginosa PAO1

Foldseek 3Di:
DPPDPVVVVVCVVVDDPPDDPVCPVPVPVVVVLVVVLVLLLVLLCVDVFLCNSCVVVVHDSVVSVVSCVVQCADSNSDRDPPPDDDDPDDDDDD

Radius of gyration: 18.8 Å; Cα contacts (8 Å, |Δi|>4): 49; chains: 1; bounding box: 43×41×49 Å

Solvent-accessible surface area (backbone atoms only — not comparable to full-atom values): 5959 Å² total; per-residue (Å²): 133,84,76,77,58,69,67,58,56,52,48,54,76,67,51,75,84,83,63,66,81,90,48,72,95,34,59,67,61,52,51,50,53,50,52,50,50,54,53,54,36,52,37,31,69,76,26,98,40,66,62,57,25,16,57,76,70,74,46,55,49,66,55,48,51,53,50,29,61,76,69,50,40,45,89,78,44,46,74,63,81,77,66,91,74,81,76,96,74,81,76,86,82,136

pLDDT: mean 73.36, std 20.49, range [35.88, 97.88]

Mean predicted aligned error: 14.36 Å